Protein AF-A0A2S4XMT9-F1 (afdb_monomer_lite)

Foldseek 3Di:
DPVVVVVVVVVVVVVLLVVLQVVLLVQLVVQLCVQLVCLVVVVDDPVCNVVSNVVSNVSSNVSSVVSSVVSVVVVVPPPDPDPPDDDD

Radius of gyration: 20.96 Å; chains: 1; bounding box: 56×32×56 Å

pLDDT: mean 78.26, std 10.72, range [51.25, 92.31]

Secondary structure (DSSP, 8-state):
--HHHHHHHHHHHHHHHHHHHHHHHHHHHHHHHHHHHHHHTT-S-TTTHHHHHHHHHHHHHHHHHHHHHHHHHHHHS-----------

Sequence (88 aa):
MSPTRSQAQRDAVTVEIAFAVVTGALAGGLVFLLCAAPVLWGLVSASWRGSWLMAAAVLGGAACALRVVRVLWRWRQPSQPGRTSPDS

Structure (mmCIF, N/CA/C/O backbone):
data_AF-A0A2S4XMT9-F1
#
_entry.id   AF-A0A2S4XMT9-F1
#
loop_
_atom_site.group_PDB
_atom_site.id
_atom_site.type_symbol
_atom_site.label_atom_id
_atom_site.label_alt_id
_atom_site.label_comp_id
_atom_site.label_asym_id
_atom_site.label_entity_id
_atom_site.label_seq_id
_atom_site.pdbx_PDB_ins_code
_atom_site.Cartn_x
_atom_site.Cartn_y
_atom_site.Cartn_z
_atom_site.occupancy
_atom_site.B_iso_or_equiv
_atom_site.auth_seq_id
_atom_site.auth_comp_id
_atom_site.auth_asym_id
_atom_site.auth_atom_id
_atom_site.pdbx_PDB_model_num
ATOM 1 N N . MET A 1 1 ? -20.258 -7.501 34.058 1.00 51.25 1 MET A N 1
ATOM 2 C CA . MET A 1 1 ? -19.862 -7.205 32.662 1.00 51.25 1 MET A CA 1
ATOM 3 C C . MET A 1 1 ? -20.108 -8.453 31.828 1.00 51.25 1 MET A C 1
ATOM 5 O O . MET A 1 1 ? -19.430 -9.444 32.056 1.00 51.25 1 MET A O 1
ATOM 9 N N . SER A 1 2 ? -21.110 -8.458 30.945 1.00 53.25 2 SER A N 1
ATOM 10 C CA . SER A 1 2 ? -21.441 -9.652 30.153 1.00 53.25 2 SER A CA 1
ATOM 11 C C . SER A 1 2 ? -20.318 -9.953 29.147 1.00 53.25 2 SER A C 1
ATOM 13 O O . SER A 1 2 ? -20.013 -9.087 28.322 1.00 53.25 2 SER A O 1
ATOM 15 N N . PRO A 1 3 ? -19.690 -11.141 29.192 1.00 65.06 3 PRO A N 1
ATOM 16 C CA . PRO A 1 3 ? -18.514 -11.467 28.377 1.00 65.06 3 PRO A CA 1
ATOM 17 C C . PRO A 1 3 ? -18.782 -11.394 26.865 1.00 65.06 3 PRO A C 1
ATOM 19 O O . PRO A 1 3 ? -17.882 -11.071 26.094 1.00 65.06 3 PRO A O 1
ATOM 22 N N . THR A 1 4 ? -20.032 -11.588 26.440 1.00 66.06 4 THR A N 1
ATOM 23 C CA . THR A 1 4 ? -20.473 -11.499 25.039 1.00 66.06 4 THR A CA 1
ATOM 24 C C . THR A 1 4 ? -20.317 -10.103 24.434 1.00 66.06 4 THR A C 1
ATOM 26 O O . THR A 1 4 ? -19.919 -9.984 23.278 1.00 66.06 4 THR A O 1
ATOM 29 N N . ARG A 1 5 ? -20.548 -9.031 25.210 1.00 65.19 5 ARG A N 1
ATOM 30 C CA . ARG A 1 5 ? -20.368 -7.647 24.731 1.00 65.19 5 ARG A CA 1
ATOM 31 C C . ARG A 1 5 ? -18.893 -7.311 24.489 1.00 65.19 5 ARG A C 1
ATOM 33 O O . ARG A 1 5 ? -18.579 -6.591 23.551 1.00 65.19 5 ARG A O 1
ATOM 40 N N . SER A 1 6 ? -18.000 -7.863 25.315 1.00 77.00 6 SER A N 1
ATOM 41 C CA . SER A 1 6 ? -16.543 -7.720 25.167 1.00 77.00 6 SER A CA 1
ATOM 42 C C . SER A 1 6 ? -16.016 -8.489 23.950 1.00 77.00 6 SER A C 1
ATOM 44 O O . SER A 1 6 ? -15.186 -7.966 23.213 1.00 77.00 6 SER A O 1
ATOM 46 N N . GLN A 1 7 ? -16.529 -9.697 23.697 1.00 79.19 7 GLN A N 1
ATOM 47 C CA . GLN A 1 7 ? -16.142 -10.509 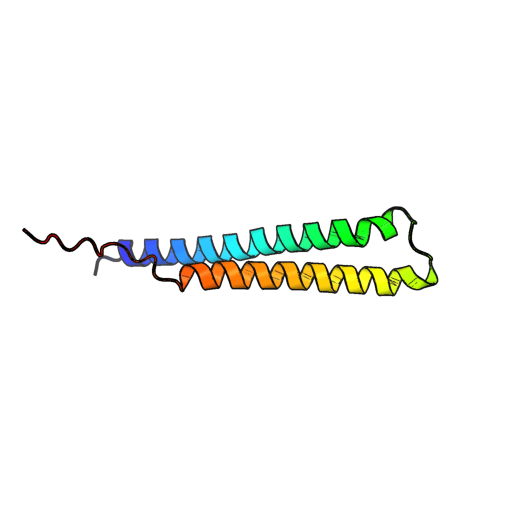22.536 1.00 79.19 7 GLN A CA 1
ATOM 48 C C . GLN A 1 7 ? -16.612 -9.898 21.212 1.00 79.19 7 GLN A C 1
ATOM 50 O O . GLN A 1 7 ? -15.798 -9.707 20.317 1.00 79.19 7 GLN A O 1
ATOM 55 N N . ALA A 1 8 ? -17.877 -9.478 21.122 1.00 82.44 8 ALA A N 1
ATOM 56 C CA . ALA A 1 8 ? -18.399 -8.824 19.919 1.00 82.44 8 ALA A CA 1
ATOM 57 C C . ALA A 1 8 ? -17.620 -7.544 19.562 1.00 82.44 8 ALA A C 1
ATOM 59 O O . ALA A 1 8 ? -17.389 -7.251 18.392 1.00 82.44 8 ALA A O 1
ATOM 60 N N . GLN A 1 9 ? -17.169 -6.794 20.574 1.00 80.56 9 GLN A N 1
ATOM 61 C CA . GLN A 1 9 ? -16.342 -5.608 20.366 1.00 80.56 9 GLN A CA 1
ATOM 62 C C . GLN A 1 9 ? -14.938 -5.955 19.848 1.00 80.56 9 GLN A C 1
ATOM 64 O O . GLN A 1 9 ? -14.386 -5.209 19.045 1.00 80.56 9 GLN A O 1
ATOM 69 N N . ARG A 1 10 ? -14.358 -7.080 20.280 1.00 83.31 10 ARG A N 1
ATOM 70 C CA 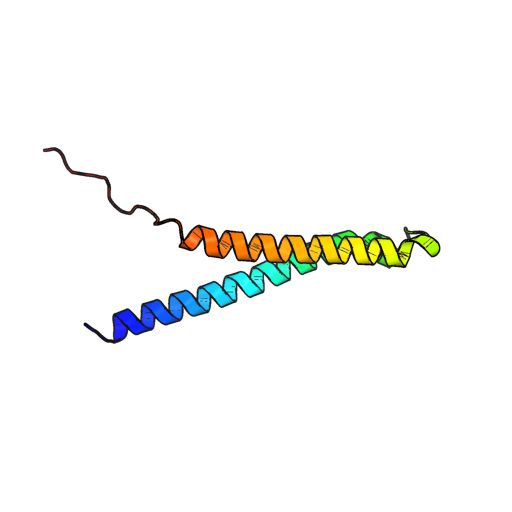. ARG A 1 10 ? -13.049 -7.545 19.796 1.00 83.31 10 ARG A CA 1
ATOM 71 C C . ARG A 1 10 ? -13.124 -8.037 18.355 1.00 83.31 10 ARG A C 1
ATOM 73 O O . ARG A 1 10 ? -12.299 -7.616 17.552 1.00 83.31 10 ARG A O 1
ATOM 80 N N . ASP A 1 11 ? -14.135 -8.835 18.020 1.00 86.75 11 ASP A N 1
ATOM 81 C CA . ASP A 1 11 ? -14.352 -9.302 16.646 1.00 86.75 11 ASP A CA 1
ATOM 82 C C . ASP A 1 11 ? -14.563 -8.134 15.682 1.00 86.75 11 ASP A C 1
ATOM 84 O O . ASP A 1 11 ? -13.990 -8.126 14.594 1.00 86.75 11 ASP A O 1
ATOM 88 N N . ALA A 1 12 ? -15.313 -7.108 16.097 1.00 88.00 12 ALA A N 1
ATOM 89 C CA . ALA A 1 12 ? -15.493 -5.897 15.302 1.00 88.00 12 ALA A CA 1
ATOM 90 C C . ALA A 1 12 ? -14.152 -5.211 14.987 1.00 88.00 12 ALA A C 1
ATOM 92 O O . ALA A 1 12 ? -13.889 -4.904 13.826 1.00 88.00 12 ALA A O 1
ATOM 93 N N . VAL A 1 13 ? -13.282 -5.043 15.991 1.00 83.38 13 VAL A N 1
ATOM 94 C CA . VAL A 1 13 ? -11.942 -4.457 15.807 1.00 83.38 13 VAL A CA 1
ATOM 95 C C . VAL A 1 13 ? -11.084 -5.325 14.882 1.00 83.38 13 VAL A C 1
ATOM 97 O O . VAL A 1 13 ? -10.421 -4.809 13.986 1.00 83.38 13 VAL A O 1
ATOM 100 N N . THR A 1 14 ? -11.102 -6.649 15.047 1.00 88.69 14 THR A N 1
ATOM 101 C CA . THR A 1 14 ? -10.324 -7.558 14.195 1.00 88.69 14 THR A CA 1
ATOM 102 C C . THR A 1 14 ? -10.794 -7.533 12.740 1.00 88.69 14 THR A C 1
ATOM 104 O O . THR A 1 14 ? -9.964 -7.401 11.838 1.00 88.69 14 THR A O 1
ATOM 107 N N . VAL A 1 15 ? -12.106 -7.629 12.493 1.00 87.94 15 VAL A N 1
ATOM 108 C CA . VAL A 1 15 ? -12.695 -7.578 11.141 1.00 87.94 15 VAL A CA 1
ATOM 109 C C . VAL A 1 15 ? -12.367 -6.260 10.462 1.00 87.94 15 VAL A C 1
ATOM 111 O O . VAL A 1 15 ? -12.073 -6.221 9.270 1.00 87.94 15 VAL A O 1
ATOM 114 N N . GLU A 1 16 ? -12.384 -5.176 11.216 1.00 82.62 16 GLU A N 1
ATOM 115 C CA . GLU A 1 16 ? -12.092 -3.859 10.695 1.00 82.62 16 GLU A CA 1
ATOM 116 C C . GLU A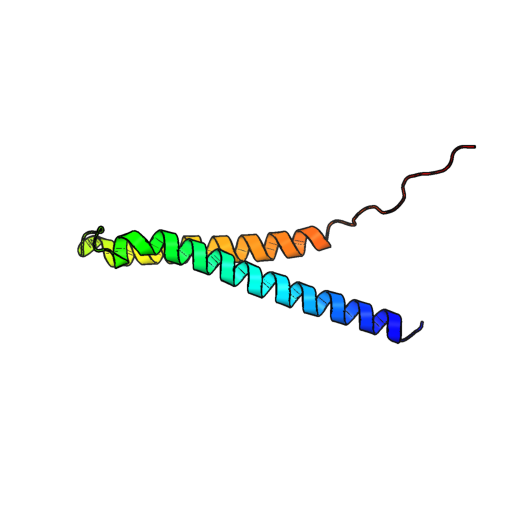 1 16 ? -10.609 -3.673 10.350 1.00 82.62 16 GLU A C 1
ATOM 118 O O . GLU A 1 16 ? -10.303 -3.168 9.269 1.00 82.62 16 GLU A O 1
ATOM 123 N N . ILE A 1 17 ? -9.686 -4.149 11.196 1.00 84.06 17 ILE A N 1
ATOM 124 C CA . ILE A 1 17 ? -8.253 -4.180 10.864 1.00 84.06 17 ILE A CA 1
ATOM 125 C C . ILE A 1 17 ? -8.039 -5.003 9.589 1.00 84.06 17 ILE A C 1
ATOM 127 O O . ILE A 1 17 ? -7.364 -4.546 8.666 1.00 84.06 17 ILE A O 1
ATOM 131 N N . ALA A 1 18 ? -8.652 -6.187 9.496 1.00 86.31 18 ALA A N 1
ATOM 132 C CA . ALA A 1 18 ? -8.565 -7.029 8.306 1.00 86.31 18 ALA A CA 1
ATOM 133 C C . ALA A 1 18 ? -9.126 -6.314 7.064 1.00 86.31 18 ALA A C 1
ATOM 135 O O . ALA A 1 18 ? -8.481 -6.290 6.016 1.00 86.31 18 ALA A O 1
ATOM 136 N N . PHE A 1 19 ? -10.282 -5.659 7.186 1.00 85.62 19 PHE A N 1
ATOM 137 C CA . PHE A 1 19 ? -10.885 -4.865 6.119 1.00 85.62 19 PHE A CA 1
ATOM 138 C C . PHE A 1 19 ? -9.981 -3.700 5.686 1.00 85.62 19 PHE A C 1
ATOM 140 O O . PHE A 1 19 ? -9.802 -3.467 4.487 1.00 85.62 19 PHE A O 1
ATOM 147 N N . ALA A 1 20 ? -9.365 -2.986 6.631 1.00 83.12 20 ALA A N 1
ATOM 148 C CA . ALA A 1 20 ? -8.431 -1.898 6.354 1.00 83.12 20 ALA A CA 1
ATOM 149 C C . ALA A 1 20 ? -7.207 -2.389 5.572 1.00 83.12 20 ALA A C 1
ATOM 151 O O . ALA A 1 20 ? -6.820 -1.773 4.578 1.00 83.12 20 ALA A O 1
ATOM 152 N N . VAL A 1 21 ? -6.633 -3.520 5.992 1.00 79.94 21 VAL A N 1
ATOM 153 C CA . VAL A 1 21 ? -5.467 -4.132 5.347 1.00 79.94 21 VAL A CA 1
ATOM 154 C C . VAL A 1 21 ? -5.815 -4.607 3.938 1.00 79.94 21 VAL A C 1
ATOM 156 O O . VAL A 1 21 ? -5.126 -4.238 2.990 1.00 79.94 21 VAL A O 1
ATOM 159 N N . VAL A 1 22 ? -6.907 -5.361 3.768 1.00 86.00 22 VAL A N 1
ATOM 160 C CA . VAL A 1 22 ? -7.321 -5.891 2.457 1.00 86.00 22 VAL A CA 1
ATOM 161 C C . VAL A 1 22 ? -7.652 -4.758 1.489 1.00 86.00 22 VAL A C 1
ATOM 163 O O . VAL A 1 22 ? -7.171 -4.744 0.358 1.00 86.00 22 VAL A O 1
ATOM 166 N N . THR A 1 23 ? -8.434 -3.767 1.920 1.00 79.75 23 THR A N 1
ATOM 167 C CA . THR A 1 23 ? -8.796 -2.646 1.039 1.00 79.75 23 THR A CA 1
ATOM 168 C C . THR A 1 23 ? -7.621 -1.716 0.751 1.00 79.75 23 THR A C 1
ATOM 170 O O . THR A 1 23 ? -7.537 -1.180 -0.355 1.00 79.75 23 THR A O 1
ATOM 173 N N . GLY A 1 24 ? -6.698 -1.537 1.701 1.00 78.00 24 GLY A N 1
ATOM 174 C CA . GLY A 1 24 ? -5.441 -0.823 1.488 1.00 78.00 24 GLY A CA 1
ATOM 175 C C . GLY A 1 24 ? -4.554 -1.527 0.464 1.00 78.00 24 GLY A C 1
ATOM 176 O O . GLY A 1 24 ? -4.093 -0.885 -0.479 1.00 78.00 24 GLY A O 1
ATOM 177 N N . ALA A 1 25 ? -4.398 -2.848 0.587 1.00 79.75 25 ALA A N 1
ATOM 178 C CA . ALA A 1 25 ? -3.632 -3.665 -0.348 1.00 79.75 25 ALA A CA 1
ATOM 179 C C . ALA A 1 25 ? -4.229 -3.639 -1.763 1.00 79.75 25 ALA A C 1
ATOM 181 O O . ALA A 1 25 ? -3.494 -3.430 -2.724 1.00 79.75 25 ALA A O 1
ATOM 182 N N . LEU A 1 26 ? -5.555 -3.771 -1.902 1.00 81.81 26 LEU A N 1
ATOM 183 C CA . LEU A 1 26 ? -6.235 -3.670 -3.199 1.00 81.81 26 LEU A CA 1
ATOM 184 C C . LEU A 1 26 ? -6.053 -2.287 -3.835 1.00 81.81 26 LEU A C 1
ATOM 186 O O . LEU 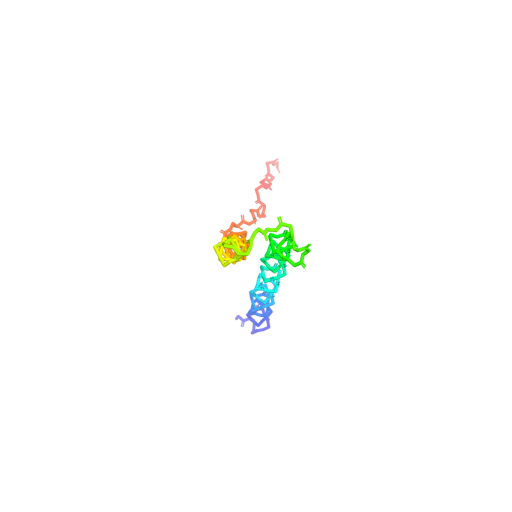A 1 26 ? -5.735 -2.193 -5.018 1.00 81.81 26 LEU A O 1
ATOM 190 N N . ALA A 1 27 ? -6.216 -1.211 -3.060 1.00 82.25 27 ALA A N 1
ATOM 191 C CA . ALA A 1 27 ? -6.034 0.148 -3.563 1.00 82.25 27 ALA A CA 1
ATOM 192 C C . ALA A 1 27 ? -4.577 0.420 -3.971 1.00 82.25 27 ALA A C 1
ATOM 194 O O . ALA A 1 27 ? -4.334 0.951 -5.053 1.00 82.25 27 ALA A O 1
ATOM 195 N N . GLY A 1 28 ? -3.609 0.028 -3.138 1.00 75.81 28 GLY A N 1
ATOM 196 C CA . GLY A 1 28 ? -2.185 0.172 -3.440 1.00 75.81 28 GLY A CA 1
ATOM 197 C C . GLY A 1 28 ? -1.756 -0.661 -4.645 1.00 75.81 28 GLY A C 1
ATOM 198 O O . GLY A 1 28 ? -1.050 -0.159 -5.517 1.00 75.81 28 GLY A O 1
ATOM 199 N N . GLY A 1 29 ? -2.246 -1.900 -4.739 1.00 77.25 29 GLY A N 1
ATOM 200 C CA . GLY A 1 29 ? -2.034 -2.777 -5.888 1.00 77.25 29 GLY A CA 1
ATOM 201 C C . GLY A 1 29 ? -2.620 -2.198 -7.174 1.00 77.25 29 GLY A C 1
ATOM 202 O O . GLY A 1 29 ? -1.947 -2.194 -8.199 1.00 77.25 29 GLY A O 1
ATOM 203 N N . LEU A 1 30 ? -3.829 -1.630 -7.121 1.00 87.56 30 LEU A N 1
ATOM 204 C CA . LEU A 1 30 ? -4.447 -0.972 -8.272 1.00 87.56 30 LEU A CA 1
ATOM 205 C C . LEU A 1 30 ? -3.634 0.244 -8.737 1.00 87.56 30 LEU A C 1
ATOM 207 O O . LEU A 1 30 ? -3.373 0.379 -9.929 1.00 87.56 30 LEU A O 1
ATOM 211 N N . VAL A 1 31 ? -3.191 1.100 -7.810 1.00 85.44 31 VAL A N 1
ATOM 212 C CA . VAL A 1 31 ? -2.322 2.246 -8.130 1.00 85.44 31 VAL A CA 1
ATOM 213 C C . VAL A 1 31 ? -1.010 1.770 -8.752 1.00 85.44 31 VAL A C 1
ATOM 215 O O . VAL A 1 31 ? -0.604 2.291 -9.787 1.00 85.44 31 VAL A O 1
ATOM 218 N N . PHE A 1 32 ? -0.378 0.745 -8.175 1.00 77.50 32 PHE A N 1
ATOM 219 C CA . PHE A 1 32 ? 0.836 0.161 -8.735 1.00 77.50 32 PHE A CA 1
ATOM 220 C C . PHE A 1 32 ? 0.614 -0.355 -10.159 1.00 77.50 32 PHE A C 1
ATOM 222 O O . PHE A 1 32 ? 1.384 -0.005 -11.046 1.00 77.50 32 PHE A O 1
ATOM 229 N N . LEU A 1 33 ? -0.445 -1.135 -10.402 1.00 83.31 33 LEU A N 1
ATOM 230 C CA . LEU A 1 33 ? -0.760 -1.679 -11.727 1.00 83.31 33 LEU A CA 1
ATOM 231 C C . LEU A 1 33 ? -1.011 -0.569 -12.754 1.00 83.31 33 LEU A C 1
ATOM 233 O O . LEU A 1 33 ? -0.482 -0.635 -13.862 1.00 83.31 33 LEU A O 1
ATOM 237 N N . LEU A 1 34 ? -1.750 0.478 -12.380 1.00 90.62 34 LEU A N 1
ATOM 238 C CA . LEU A 1 34 ? -1.999 1.639 -13.241 1.00 90.62 34 LEU A CA 1
ATOM 239 C C . LEU A 1 34 ? -0.722 2.435 -13.545 1.00 90.62 34 LEU A C 1
ATOM 241 O O . LEU A 1 34 ? -0.577 2.962 -14.644 1.00 90.62 34 LEU A O 1
ATOM 245 N N . CYS A 1 35 ? 0.221 2.516 -12.607 1.00 82.69 35 CYS A N 1
ATOM 246 C CA . CYS A 1 35 ? 1.505 3.178 -12.836 1.00 82.69 35 CYS A CA 1
ATOM 247 C C . CYS A 1 35 ? 2.514 2.285 -13.579 1.00 82.69 35 CYS A C 1
ATOM 249 O O . CYS A 1 35 ? 3.343 2.799 -14.327 1.00 82.69 35 CYS A O 1
ATOM 251 N N . ALA A 1 36 ? 2.460 0.964 -13.393 1.00 78.88 36 ALA A N 1
ATOM 252 C CA . ALA A 1 36 ? 3.325 -0.013 -14.056 1.00 78.88 36 ALA A CA 1
ATOM 253 C C . ALA A 1 36 ? 2.864 -0.334 -15.487 1.00 78.88 36 ALA A C 1
ATOM 255 O O . ALA A 1 36 ? 3.663 -0.766 -16.314 1.00 78.88 36 ALA A O 1
ATOM 256 N N . ALA A 1 37 ? 1.596 -0.078 -15.797 1.00 88.44 37 ALA A N 1
ATOM 257 C CA . ALA A 1 37 ? 0.976 -0.234 -17.106 1.00 88.44 37 ALA A CA 1
ATOM 258 C C . ALA A 1 37 ? 1.849 0.239 -18.293 1.00 88.44 37 ALA A C 1
ATOM 260 O O . ALA A 1 37 ? 2.144 -0.577 -19.167 1.00 88.44 37 ALA A O 1
ATOM 261 N N . PRO A 1 38 ? 2.353 1.490 -18.337 1.00 83.38 38 PRO A N 1
ATOM 262 C CA . PRO A 1 38 ? 3.191 1.958 -19.443 1.00 83.38 38 PRO A CA 1
ATOM 263 C C . PRO A 1 38 ? 4.462 1.127 -19.645 1.00 83.38 38 PRO A C 1
ATOM 265 O O . PRO A 1 38 ? 4.911 0.939 -20.772 1.00 83.38 38 PRO A O 1
ATOM 268 N N . VAL A 1 39 ? 5.035 0.592 -18.564 1.00 86.62 39 VAL A N 1
ATOM 269 C CA . VAL A 1 39 ? 6.204 -0.292 -18.625 1.00 86.62 39 VAL A CA 1
ATOM 270 C C . VAL A 1 39 ? 5.835 -1.661 -19.199 1.00 86.62 39 VAL A C 1
ATOM 272 O O . VAL A 1 39 ? 6.584 -2.189 -20.020 1.00 86.62 39 VAL A O 1
ATOM 275 N N . LEU A 1 40 ? 4.689 -2.222 -18.801 1.00 84.25 40 LEU A N 1
ATOM 276 C CA . LEU A 1 40 ? 4.196 -3.515 -19.296 1.00 84.25 40 LEU A CA 1
ATOM 277 C C . LEU A 1 40 ? 3.844 -3.463 -20.789 1.00 84.25 40 LEU A C 1
ATOM 279 O O . LEU A 1 40 ? 4.099 -4.424 -21.50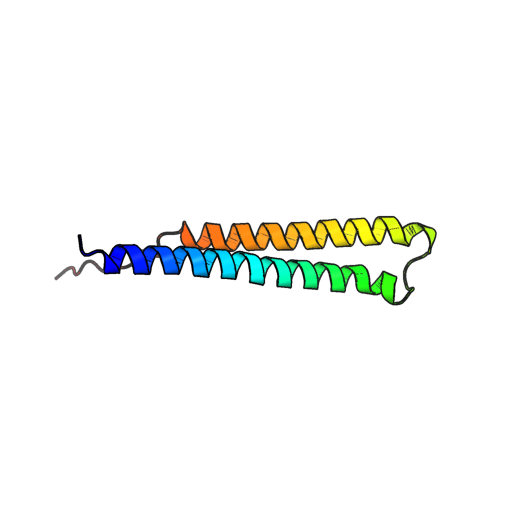8 1.00 84.25 40 LEU A O 1
ATOM 283 N N . TRP A 1 41 ? 3.325 -2.326 -21.260 1.00 90.94 41 TRP A N 1
ATOM 284 C CA . TRP A 1 41 ? 3.029 -2.079 -22.675 1.00 90.94 41 TRP A CA 1
ATOM 285 C C . TRP A 1 41 ? 4.228 -1.584 -23.496 1.00 90.94 41 TRP A C 1
ATOM 287 O O . TRP A 1 41 ? 4.077 -1.295 -24.679 1.00 90.94 41 TRP A O 1
ATOM 297 N N . GLY A 1 42 ? 5.423 -1.492 -22.901 1.00 86.19 42 GLY A N 1
ATOM 298 C CA . GLY A 1 42 ? 6.639 -1.096 -23.621 1.00 86.19 42 GLY A CA 1
ATOM 299 C C . GLY A 1 42 ? 6.679 0.377 -24.043 1.00 86.19 42 GLY A C 1
ATOM 300 O O . GLY A 1 42 ? 7.455 0.740 -24.920 1.00 86.19 42 GLY A O 1
ATOM 301 N N . LEU A 1 43 ? 5.869 1.233 -23.413 1.00 85.88 43 LEU A N 1
ATOM 302 C CA . LEU A 1 43 ? 5.789 2.673 -23.689 1.00 85.88 43 LEU A CA 1
ATOM 303 C C . LEU A 1 43 ? 6.917 3.475 -23.017 1.00 85.88 43 LEU A C 1
ATOM 305 O O . LEU A 1 43 ? 7.061 4.671 -23.261 1.00 85.88 43 LEU A O 1
ATOM 309 N N . VAL A 1 44 ? 7.710 2.833 -22.154 1.00 83.88 44 VAL A N 1
ATOM 310 C CA . VAL A 1 44 ? 8.839 3.441 -21.435 1.00 83.88 44 VAL A CA 1
ATOM 311 C C . VAL A 1 44 ? 10.152 2.924 -22.014 1.00 83.88 44 VAL A C 1
ATOM 313 O O . VAL A 1 44 ? 10.318 1.720 -22.219 1.00 83.88 44 VAL A O 1
ATOM 316 N N . SER A 1 45 ? 11.109 3.828 -22.241 1.00 86.25 45 SER A N 1
ATOM 317 C CA . SER A 1 45 ? 12.449 3.471 -22.710 1.00 86.25 45 SER A CA 1
ATOM 318 C C . SER A 1 45 ? 13.137 2.488 -21.755 1.00 86.25 45 SER A C 1
ATOM 320 O O . SER A 1 45 ? 12.985 2.564 -20.533 1.00 86.25 45 SER A O 1
ATOM 322 N N . ALA A 1 46 ? 13.950 1.578 -22.300 1.00 81.56 46 ALA A N 1
ATOM 323 C CA . ALA A 1 46 ? 14.642 0.558 -21.505 1.00 81.56 46 ALA A CA 1
ATOM 324 C C . ALA A 1 46 ? 15.507 1.159 -20.380 1.00 81.56 46 ALA A C 1
ATOM 326 O O . ALA A 1 46 ? 15.569 0.597 -19.288 1.00 81.56 46 ALA A O 1
ATOM 327 N N . SER A 1 47 ? 16.100 2.334 -20.620 1.00 89.81 47 SER A N 1
ATOM 328 C CA . SER A 1 47 ? 16.888 3.085 -19.636 1.00 89.81 47 SER A CA 1
ATOM 329 C C . SER A 1 47 ? 16.074 3.565 -18.433 1.00 89.81 47 SER A C 1
ATOM 331 O O . SER A 1 47 ? 16.616 3.629 -17.333 1.00 89.81 47 SER A O 1
ATOM 333 N N . TRP A 1 48 ? 14.779 3.862 -18.609 1.00 87.62 48 TRP A N 1
ATOM 334 C CA . TRP A 1 48 ? 13.925 4.377 -17.534 1.00 87.62 48 TRP A CA 1
ATOM 335 C C . TRP A 1 48 ? 13.036 3.350 -16.854 1.00 87.62 48 TRP A C 1
ATOM 337 O O . TRP A 1 48 ? 12.421 3.641 -15.826 1.00 87.62 48 TRP A O 1
ATOM 347 N N . ARG A 1 49 ? 13.001 2.126 -17.378 1.00 85.56 49 ARG A N 1
ATOM 348 C CA . ARG A 1 49 ? 12.097 1.078 -16.907 1.00 85.56 49 ARG A CA 1
ATOM 349 C C . ARG A 1 49 ? 12.226 0.803 -15.405 1.00 85.56 49 ARG A C 1
ATOM 351 O O . ARG A 1 49 ? 11.215 0.683 -14.719 1.00 85.56 49 ARG A O 1
ATOM 358 N N . GLY A 1 50 ? 13.456 0.743 -14.888 1.00 86.31 50 GLY A N 1
ATOM 359 C CA . GLY A 1 50 ? 13.724 0.492 -13.467 1.00 86.31 50 GLY A CA 1
ATOM 360 C C . GLY A 1 50 ? 13.232 1.619 -12.555 1.00 86.31 50 GLY A C 1
ATOM 361 O O . GLY A 1 50 ? 12.469 1.371 -11.622 1.00 86.31 50 GLY A O 1
ATOM 362 N N . SER A 1 51 ? 13.614 2.863 -12.850 1.00 90.94 51 SER A N 1
ATOM 363 C CA . SER A 1 51 ? 13.208 4.034 -12.061 1.00 90.94 51 SER A CA 1
ATOM 364 C C . SER A 1 51 ? 11.698 4.256 -12.093 1.00 90.94 51 SER A C 1
ATOM 366 O O . SER A 1 51 ? 11.110 4.612 -11.074 1.00 90.94 51 SER A O 1
ATOM 368 N N . TRP A 1 52 ? 11.054 3.988 -13.231 1.00 90.00 52 TRP A N 1
ATOM 369 C CA . TRP A 1 52 ? 9.602 4.087 -13.360 1.00 90.00 52 TRP A CA 1
ATOM 370 C C . TRP A 1 52 ? 8.870 3.058 -12.495 1.00 90.00 52 TRP A C 1
ATOM 372 O O . TRP A 1 52 ? 7.920 3.401 -11.794 1.00 90.00 52 TRP A O 1
ATOM 382 N N . LEU A 1 53 ? 9.332 1.803 -12.486 1.00 86.44 53 LEU A N 1
ATOM 383 C CA . LEU A 1 53 ? 8.766 0.765 -11.620 1.00 86.44 53 LEU A CA 1
ATOM 384 C C . LEU A 1 53 ? 8.973 1.078 -10.134 1.00 86.44 53 LEU A C 1
ATOM 386 O O . LEU A 1 53 ? 8.070 0.839 -9.337 1.00 86.44 53 LEU A O 1
ATOM 390 N N . MET A 1 54 ? 10.119 1.654 -9.761 1.00 91.50 54 MET A N 1
ATOM 391 C CA . MET A 1 54 ? 10.356 2.113 -8.389 1.00 91.50 54 MET A CA 1
ATOM 392 C C . MET A 1 54 ? 9.408 3.246 -7.998 1.00 91.50 54 MET A C 1
ATOM 394 O O . MET A 1 54 ? 8.802 3.190 -6.931 1.00 91.50 54 MET A O 1
ATOM 398 N N . ALA A 1 55 ? 9.203 4.235 -8.870 1.00 89.62 55 ALA A N 1
ATOM 399 C CA . ALA A 1 55 ? 8.224 5.293 -8.636 1.00 89.62 55 ALA A CA 1
ATOM 400 C C . ALA A 1 55 ? 6.797 4.730 -8.503 1.00 89.62 55 ALA A C 1
ATOM 402 O O . ALA A 1 55 ? 6.077 5.094 -7.573 1.00 89.62 55 ALA A O 1
ATOM 403 N N . ALA A 1 56 ? 6.408 3.787 -9.370 1.00 85.00 56 ALA A N 1
ATOM 404 C CA . ALA A 1 56 ? 5.127 3.088 -9.284 1.00 85.00 56 ALA A CA 1
ATOM 405 C C . ALA A 1 56 ? 4.974 2.329 -7.954 1.00 85.00 56 ALA A C 1
ATOM 407 O O . ALA A 1 56 ? 3.913 2.385 -7.332 1.00 85.00 56 ALA A O 1
ATOM 408 N N . ALA A 1 57 ? 6.031 1.655 -7.491 1.00 85.56 57 ALA A N 1
ATOM 409 C CA . ALA A 1 57 ? 6.045 0.943 -6.216 1.00 85.56 57 ALA A CA 1
ATOM 410 C C . ALA A 1 57 ? 5.910 1.898 -5.023 1.00 85.56 57 ALA A C 1
ATOM 412 O O . ALA A 1 57 ? 5.123 1.632 -4.116 1.00 85.56 57 ALA A O 1
ATOM 413 N N . VAL A 1 58 ? 6.614 3.035 -5.041 1.00 92.31 58 VAL A N 1
ATOM 414 C CA . VAL A 1 58 ? 6.507 4.068 -3.999 1.00 92.31 58 VAL A CA 1
ATOM 415 C C . VAL A 1 58 ? 5.098 4.657 -3.959 1.00 92.31 58 VAL A C 1
ATOM 417 O O . VAL A 1 58 ? 4.515 4.758 -2.881 1.00 92.31 58 VAL A O 1
ATOM 420 N N . LEU A 1 59 ? 4.514 4.991 -5.114 1.00 84.75 59 LEU A N 1
ATOM 421 C CA . LEU A 1 59 ? 3.146 5.513 -5.197 1.00 84.75 59 LEU A CA 1
ATOM 422 C C . LEU A 1 59 ? 2.109 4.487 -4.724 1.00 84.75 59 LEU A C 1
ATOM 424 O O . LEU A 1 59 ? 1.232 4.825 -3.928 1.00 84.75 59 LEU A O 1
ATOM 428 N N . GLY A 1 60 ? 2.227 3.229 -5.160 1.00 81.25 60 GLY A N 1
ATOM 429 C CA . GLY A 1 60 ? 1.354 2.140 -4.720 1.00 81.25 60 GLY A CA 1
ATOM 430 C C . GLY A 1 60 ? 1.464 1.878 -3.215 1.00 81.25 60 GLY A C 1
ATOM 431 O O . GLY A 1 60 ? 0.450 1.781 -2.520 1.00 81.25 60 GLY A O 1
ATOM 432 N N . GLY A 1 61 ? 2.690 1.846 -2.685 1.00 80.75 61 GLY A N 1
ATOM 433 C CA . GLY A 1 61 ? 2.959 1.700 -1.255 1.00 80.75 61 GLY A CA 1
ATOM 434 C C . GLY A 1 61 ? 2.395 2.856 -0.428 1.00 80.75 61 GLY A C 1
ATOM 435 O O . GLY A 1 61 ? 1.710 2.627 0.570 1.00 80.75 61 GLY A O 1
ATOM 436 N N . ALA A 1 62 ? 2.602 4.098 -0.871 1.00 86.38 62 ALA A N 1
ATOM 437 C CA . ALA A 1 62 ? 2.058 5.284 -0.217 1.00 86.38 62 ALA A CA 1
ATOM 438 C C . ALA A 1 62 ? 0.521 5.289 -0.223 1.00 86.38 62 ALA A C 1
ATOM 440 O O . ALA A 1 62 ? -0.093 5.583 0.802 1.00 86.38 62 ALA A O 1
ATOM 441 N N . ALA A 1 63 ? -0.119 4.912 -1.335 1.00 82.31 63 ALA A N 1
ATOM 442 C CA . ALA A 1 63 ? -1.574 4.799 -1.419 1.00 82.31 63 ALA A CA 1
ATOM 443 C C . ALA A 1 63 ? -2.132 3.740 -0.451 1.00 82.31 63 ALA A C 1
ATOM 445 O O . ALA A 1 63 ? -3.132 3.995 0.225 1.00 82.31 63 ALA A O 1
ATOM 446 N N . CYS A 1 64 ? -1.459 2.588 -0.336 1.00 76.12 64 CYS A N 1
ATOM 447 C CA . CYS A 1 64 ? -1.789 1.552 0.645 1.00 76.12 64 CYS A CA 1
ATOM 448 C C . CYS A 1 64 ? -1.704 2.099 2.081 1.00 76.12 64 CYS A C 1
ATOM 450 O O . CYS A 1 64 ? -2.682 2.031 2.830 1.00 76.12 64 CYS A O 1
ATOM 452 N N . ALA A 1 65 ? -0.576 2.726 2.437 1.00 80.00 65 ALA A N 1
ATOM 453 C CA . ALA A 1 65 ? -0.350 3.297 3.764 1.00 80.00 65 ALA A CA 1
ATOM 454 C C . ALA A 1 65 ? -1.380 4.385 4.114 1.00 80.00 65 ALA A C 1
ATOM 456 O O . ALA A 1 65 ? -1.991 4.344 5.182 1.00 80.00 65 ALA A O 1
ATOM 457 N N . LEU A 1 66 ? -1.645 5.318 3.194 1.00 83.19 66 LEU A N 1
ATOM 458 C CA . LEU A 1 66 ? -2.664 6.357 3.366 1.00 83.19 66 LEU A CA 1
ATOM 459 C C . LEU A 1 66 ? -4.057 5.761 3.584 1.00 83.19 66 LEU A C 1
ATOM 461 O O . LEU A 1 66 ? -4.832 6.296 4.380 1.00 83.19 66 LEU A O 1
ATOM 465 N N . ARG A 1 67 ? -4.393 4.656 2.906 1.00 79.81 67 ARG A N 1
ATOM 466 C CA . ARG A 1 67 ? -5.680 3.985 3.108 1.00 79.81 67 ARG A CA 1
ATOM 467 C C . ARG A 1 67 ? -5.796 3.360 4.489 1.00 79.81 67 ARG A C 1
ATOM 469 O O . ARG A 1 67 ? -6.813 3.587 5.141 1.00 79.81 67 ARG A O 1
ATOM 476 N N . VAL A 1 68 ? -4.767 2.643 4.936 1.00 73.81 68 VAL A N 1
ATOM 477 C CA . VAL A 1 68 ? -4.712 2.072 6.290 1.00 73.81 68 VAL A CA 1
ATOM 478 C C . VAL A 1 68 ? -4.864 3.182 7.331 1.00 73.81 68 VAL A C 1
ATOM 480 O O . VAL A 1 68 ? -5.745 3.107 8.184 1.00 73.81 68 VAL A O 1
ATOM 483 N N . VAL A 1 69 ? -4.095 4.269 7.199 1.00 80.81 69 VAL A N 1
ATOM 484 C CA . VAL A 1 69 ? -4.173 5.429 8.102 1.00 80.81 69 VAL A CA 1
ATOM 485 C C . VAL A 1 69 ? -5.569 6.054 8.100 1.00 80.81 69 VAL A C 1
ATOM 487 O O . VAL A 1 69 ? -6.093 6.349 9.169 1.00 80.81 69 VAL A O 1
ATOM 490 N N . ARG A 1 70 ? -6.213 6.228 6.937 1.00 79.00 70 ARG A N 1
ATOM 491 C CA . ARG A 1 70 ? -7.577 6.781 6.868 1.00 79.00 70 ARG A CA 1
ATOM 492 C C . ARG A 1 70 ? -8.616 5.897 7.553 1.00 79.00 70 ARG A C 1
ATOM 494 O O . ARG A 1 70 ? -9.509 6.444 8.197 1.00 79.00 70 ARG A O 1
ATOM 501 N N . VAL A 1 71 ? -8.537 4.570 7.414 1.00 71.44 71 VAL A N 1
ATOM 502 C CA . VAL A 1 71 ? -9.485 3.670 8.095 1.00 71.44 71 VAL A CA 1
ATOM 503 C C . VAL A 1 71 ? -9.282 3.744 9.604 1.00 71.44 71 VAL A C 1
ATOM 505 O O . VAL A 1 71 ? -10.242 4.021 10.319 1.00 71.44 71 VAL A O 1
ATOM 508 N N . LEU A 1 72 ? -8.035 3.631 10.072 1.00 76.06 72 LEU A N 1
ATOM 509 C CA . LEU A 1 72 ? -7.716 3.738 11.498 1.00 76.06 72 LEU A CA 1
ATOM 510 C C . LEU A 1 72 ? -8.123 5.102 12.080 1.00 76.06 72 LEU A C 1
ATOM 512 O O . LEU A 1 72 ? -8.635 5.183 13.195 1.00 76.06 72 LEU A O 1
ATOM 516 N N . TRP A 1 73 ? -7.941 6.188 11.320 1.00 78.06 73 TRP A N 1
ATOM 517 C CA . TRP A 1 73 ? -8.372 7.522 11.739 1.00 78.06 73 TRP A CA 1
ATOM 518 C C . TRP A 1 73 ? -9.895 7.603 11.873 1.00 78.06 73 TRP A C 1
ATOM 520 O O . TRP A 1 73 ? -10.386 8.141 12.865 1.00 78.06 73 TRP A O 1
ATOM 530 N N . ARG A 1 74 ? -10.654 7.047 10.919 1.00 68.75 74 ARG A N 1
ATOM 531 C CA . ARG A 1 74 ? -12.125 7.087 10.935 1.00 68.75 74 ARG A CA 1
ATOM 532 C C . ARG A 1 74 ? -12.712 6.456 12.197 1.00 68.75 74 ARG A C 1
ATOM 534 O O . ARG A 1 74 ? -13.712 6.952 12.701 1.00 68.75 74 ARG A O 1
ATOM 541 N N . TRP A 1 75 ? -12.078 5.413 12.722 1.00 62.06 75 TRP A N 1
ATOM 542 C CA . TRP A 1 75 ? -12.490 4.773 13.975 1.00 62.06 75 TRP A CA 1
ATOM 543 C C . TRP A 1 75 ? -12.130 5.564 15.222 1.00 62.06 75 TRP A C 1
ATOM 545 O O . TRP A 1 75 ? -12.799 5.470 16.249 1.00 62.06 75 TRP A O 1
ATOM 555 N N . ARG A 1 76 ? -11.100 6.401 15.120 1.00 61.00 76 ARG A N 1
ATOM 556 C CA . ARG A 1 76 ? -10.696 7.314 16.184 1.00 61.00 76 ARG A CA 1
ATOM 557 C C . ARG A 1 76 ? -11.563 8.569 16.249 1.00 61.00 76 ARG A C 1
ATOM 559 O O . ARG A 1 76 ? -11.522 9.261 17.262 1.00 61.00 76 ARG A O 1
ATOM 566 N N . GLN A 1 77 ? -12.351 8.866 15.212 1.00 57.22 77 GLN A N 1
ATOM 567 C CA . GLN A 1 77 ? -13.445 9.824 15.321 1.00 57.22 77 GLN A CA 1
ATOM 568 C C . GLN A 1 77 ? -14.607 9.160 16.068 1.00 57.22 77 GLN A C 1
ATOM 570 O O . GLN A 1 77 ? -15.233 8.249 15.522 1.00 57.22 77 GLN A O 1
ATOM 575 N N . PRO A 1 78 ? -14.955 9.623 17.284 1.00 52.09 78 PRO A N 1
ATOM 576 C CA . PRO A 1 78 ? -16.216 9.247 17.889 1.00 52.09 78 PRO A CA 1
ATOM 577 C C . PRO A 1 78 ? -17.289 9.754 16.933 1.00 52.09 78 PRO A C 1
ATOM 579 O O . PRO A 1 78 ? -17.462 10.964 16.773 1.00 52.09 78 PRO A O 1
ATOM 582 N N . SER A 1 79 ? -17.976 8.838 16.255 1.00 59.22 79 SER A N 1
ATOM 583 C CA . SER A 1 79 ? -19.256 9.161 15.638 1.00 59.22 79 SER A CA 1
ATOM 584 C C . SER A 1 79 ? -20.114 9.648 16.794 1.00 59.22 79 SER A C 1
ATOM 586 O O . SER A 1 79 ? -20.498 8.809 17.586 1.00 59.22 79 SER A O 1
ATOM 588 N N . GLN A 1 80 ? -20.270 10.963 16.989 1.00 61.56 80 GLN A N 1
ATOM 589 C CA . GLN A 1 80 ? -21.020 11.554 18.101 1.00 61.56 80 GLN A CA 1
ATOM 590 C C . GLN A 1 80 ? -22.484 11.116 17.984 1.00 61.56 80 GLN A C 1
ATOM 592 O O . GLN A 1 80 ? -23.201 11.673 17.149 1.00 61.56 80 GLN A O 1
ATOM 597 N N . PRO A 1 81 ? -22.960 10.141 18.778 1.00 57.25 81 PRO A N 1
ATOM 598 C CA . PRO A 1 81 ? -24.341 9.712 18.736 1.00 57.25 81 PRO A CA 1
ATOM 599 C C . PRO A 1 81 ? -25.046 10.387 19.915 1.00 57.25 81 PRO A C 1
ATOM 601 O O . PRO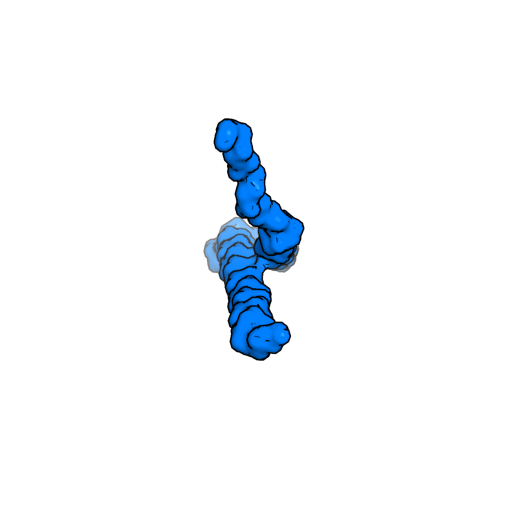 A 1 81 ? -24.897 9.971 21.060 1.00 57.25 81 PRO A O 1
ATOM 604 N N . GLY A 1 82 ? -25.799 11.451 19.635 1.00 56.09 82 GLY A N 1
ATOM 605 C CA . GLY A 1 82 ? -26.781 11.969 20.591 1.00 56.09 82 GLY A CA 1
ATOM 606 C C . GLY A 1 82 ? -26.412 13.258 21.326 1.00 56.09 82 GLY A C 1
ATOM 607 O O . GLY A 1 82 ? -26.501 13.315 22.547 1.00 56.09 82 GLY A O 1
ATOM 608 N N . ARG A 1 83 ? -26.128 14.339 20.590 1.00 55.56 83 ARG A N 1
ATOM 609 C CA . ARG A 1 83 ? -26.565 15.681 21.024 1.00 55.56 83 ARG A CA 1
ATOM 610 C C . ARG A 1 83 ? -27.850 16.053 20.287 1.00 55.56 83 ARG A C 1
ATOM 612 O O . ARG A 1 83 ? -27.871 16.923 19.428 1.00 55.56 83 ARG A O 1
ATOM 619 N N . THR A 1 84 ? -28.924 15.363 20.627 1.00 64.19 84 THR A N 1
ATOM 620 C CA . THR A 1 84 ? -30.264 15.948 20.584 1.00 64.19 84 THR A CA 1
ATOM 621 C C . THR A 1 84 ? -30.735 15.927 22.026 1.00 64.19 84 THR A C 1
ATOM 623 O O . THR A 1 84 ? -31.400 14.988 22.456 1.00 64.19 84 THR A O 1
ATOM 626 N N . SER A 1 85 ? -30.257 16.901 22.804 1.00 61.16 85 SER A N 1
ATOM 627 C CA . SER A 1 85 ? -30.884 17.243 24.076 1.00 61.16 85 SER A CA 1
ATOM 628 C C . SER A 1 85 ? -32.334 17.617 23.767 1.00 61.16 85 SER A C 1
ATOM 630 O O . SER A 1 85 ? -32.535 18.491 22.921 1.00 61.16 85 SER A O 1
ATOM 632 N N . PRO A 1 86 ? -33.341 16.969 24.366 1.00 66.75 86 PRO A N 1
ATOM 633 C CA . PRO A 1 86 ? -34.685 17.510 24.349 1.00 66.75 86 PRO A CA 1
ATOM 634 C C . PRO A 1 86 ? -34.709 18.679 25.338 1.00 66.75 86 PRO A C 1
ATOM 636 O O . PRO A 1 86 ? -34.620 18.466 26.546 1.00 66.75 86 PRO A O 1
ATOM 639 N N . ASP A 1 87 ? -34.781 19.900 24.815 1.00 67.38 87 ASP A N 1
ATOM 640 C CA . ASP A 1 87 ? -35.426 21.003 25.523 1.00 67.38 87 ASP A CA 1
ATOM 641 C C . ASP A 1 87 ? -36.935 20.848 25.297 1.00 67.38 87 ASP A C 1
ATOM 643 O O . ASP A 1 87 ? -37.394 21.063 24.173 1.00 67.38 87 ASP A O 1
ATOM 647 N N . SER A 1 88 ? -37.668 20.430 26.336 1.00 58.44 88 SER A N 1
ATOM 648 C CA . SER A 1 88 ? -39.099 20.711 26.590 1.00 58.44 88 SER A CA 1
ATOM 649 C C . SER A 1 88 ? -39.602 19.903 27.782 1.00 58.44 88 SER A C 1
ATOM 651 O O . SER A 1 88 ? -39.617 18.655 27.655 1.00 58.44 88 SER A O 1
#